Protein AF-A0A3B4ZEC0-F1 (afdb_monomer_lite)

Organism: NCBI:txid144197

Sequence (172 aa):
MAPGLIIQAVRVTKPNIPESIRRNYELMESEKTKLLISQQTQKVVEKEAETERIKAVIEAEKVAQVAEIKFGQKVMEKETEKKISEIEDSAFLARQRAKADAEFYTAQRTAEANKVKLTPEYLELMKYKAIAANSKIYFGNDIPHMFVDSAGSSIKASAAMDIVGEQILDLD

Radius of gyration: 61.44 Å; chains: 1; bounding box: 147×59×145 Å

Foldseek 3Di:
DDPDDDDPDDDDDDDDDDPVVVVVVVVVVVVVVVVVVVVVVVVVVVVVVVVVVVVVVVVVVVVVVVVVVVVVVVVVVVVVVVVVVVVVVVVVVVVVVVVVVVVVVVVVVVVVVVVVCPDPVNVVVVVVVVCVVPDPPDDDDDDPPPPPPPPPDPPPPVVPVVVVVVVVVPPD

InterPro domains:
  IPR033294 Erlin1/2 [PTHR15351] (1-156)

Secondary structure (DSSP, 8-state):
--TT-----PPPPPP---HHHHHHHHHHHHHHHHHHHHHHHHHHHHHHHHHHHHHHHHHHHHHHHHHHHHHHHHHHHHHHHHHHHHHHHHHHHHHHHHHHHHHHHHHHHHHHHHHHH--HHHHHHHHHHHHHHH-----SS-----S---SS--SSSSHHHHHHHHTTSS--

Structure (mmCIF, N/CA/C/O backbone):
data_AF-A0A3B4ZEC0-F1
#
_entry.id   AF-A0A3B4ZEC0-F1
#
loop_
_atom_site.group_PDB
_atom_site.id
_atom_site.type_symbol
_atom_site.label_atom_id
_atom_site.label_alt_id
_atom_site.label_comp_id
_atom_site.label_asym_id
_atom_site.label_entity_id
_atom_site.label_seq_id
_atom_site.pdbx_PDB_ins_code
_atom_site.Cartn_x
_atom_site.Cartn_y
_atom_site.Cartn_z
_atom_site.occupancy
_atom_site.B_iso_or_equiv
_atom_site.auth_seq_id
_atom_site.auth_comp_id
_atom_site.auth_asym_id
_atom_site.auth_atom_id
_atom_site.pdbx_PDB_model_num
ATOM 1 N N . MET A 1 1 ? 70.516 -23.544 -70.911 1.00 53.81 1 MET A N 1
ATOM 2 C CA . MET A 1 1 ? 70.858 -23.460 -69.474 1.00 53.81 1 MET A CA 1
ATOM 3 C C . MET A 1 1 ? 72.189 -24.157 -69.285 1.00 53.81 1 MET A C 1
ATOM 5 O O . MET A 1 1 ? 72.274 -25.337 -69.595 1.00 53.81 1 MET A O 1
ATOM 9 N N . ALA A 1 2 ? 73.234 -23.420 -68.909 1.00 50.41 2 ALA A N 1
ATOM 10 C CA . ALA A 1 2 ? 74.562 -23.996 -68.715 1.00 50.41 2 ALA A CA 1
ATOM 11 C C . ALA A 1 2 ? 74.597 -24.777 -67.381 1.00 50.41 2 ALA A C 1
ATOM 13 O O . ALA A 1 2 ? 74.230 -24.204 -66.352 1.00 50.41 2 ALA A O 1
ATOM 14 N N . PRO A 1 3 ? 74.980 -26.066 -67.375 1.00 63.91 3 PRO A N 1
ATOM 15 C CA . PRO A 1 3 ? 75.080 -26.863 -66.155 1.00 63.91 3 PRO A CA 1
ATOM 16 C C . PRO A 1 3 ? 76.284 -26.397 -65.318 1.00 63.91 3 PRO A C 1
ATOM 18 O O . PRO A 1 3 ? 77.415 -26.433 -65.792 1.00 63.91 3 PRO A O 1
ATOM 21 N N . GLY A 1 4 ? 76.030 -25.927 -64.088 1.00 74.88 4 GLY A N 1
ATOM 22 C CA . GLY A 1 4 ? 77.071 -25.485 -63.143 1.00 74.88 4 GLY A CA 1
ATOM 23 C C . GLY A 1 4 ? 76.684 -24.352 -62.177 1.00 74.88 4 GLY A C 1
ATOM 24 O O . GLY A 1 4 ? 77.433 -24.075 -61.247 1.00 74.88 4 GLY A O 1
ATOM 25 N N . LEU A 1 5 ? 75.528 -23.701 -62.354 1.00 75.31 5 LEU A N 1
ATOM 26 C CA . LEU A 1 5 ? 75.054 -22.610 -61.486 1.00 75.31 5 LEU A CA 1
ATOM 27 C C . LEU A 1 5 ? 73.930 -23.077 -60.550 1.00 75.31 5 LEU A C 1
ATOM 29 O O . LEU A 1 5 ? 72.868 -23.491 -61.012 1.00 75.31 5 LEU A O 1
ATOM 33 N N . ILE A 1 6 ? 74.154 -22.967 -59.236 1.00 77.88 6 ILE A N 1
ATOM 34 C CA . ILE A 1 6 ? 73.152 -23.234 -58.194 1.00 77.88 6 ILE A CA 1
ATOM 35 C C . ILE A 1 6 ? 72.571 -21.893 -57.738 1.00 77.88 6 ILE A C 1
ATOM 37 O O . ILE A 1 6 ? 73.285 -21.036 -57.219 1.00 77.88 6 ILE A O 1
ATOM 41 N N . ILE A 1 7 ? 71.269 -21.698 -57.942 1.00 78.81 7 ILE A N 1
ATOM 42 C CA . ILE A 1 7 ? 70.556 -20.508 -57.468 1.00 78.81 7 ILE A CA 1
ATOM 43 C C . ILE A 1 7 ? 70.280 -20.688 -55.973 1.00 78.81 7 ILE A C 1
ATOM 45 O O . ILE A 1 7 ? 69.508 -21.560 -55.591 1.00 78.81 7 ILE A O 1
ATOM 49 N N . GLN A 1 8 ? 70.898 -19.861 -55.129 1.00 83.69 8 GLN A N 1
ATOM 50 C CA . GLN A 1 8 ? 70.739 -19.961 -53.674 1.00 83.69 8 GLN A CA 1
ATOM 51 C C . GLN A 1 8 ? 69.465 -19.268 -53.162 1.00 83.69 8 GLN A C 1
ATOM 53 O O . GLN A 1 8 ? 68.815 -19.770 -52.251 1.00 83.69 8 GLN A O 1
ATOM 58 N N . ALA A 1 9 ? 69.081 -18.133 -53.757 1.00 79.12 9 ALA A N 1
ATOM 59 C CA . ALA A 1 9 ? 67.810 -17.465 -53.488 1.00 79.12 9 ALA A CA 1
ATOM 60 C C . ALA A 1 9 ? 67.421 -16.542 -54.648 1.00 79.12 9 ALA A C 1
ATOM 62 O O . ALA A 1 9 ? 68.258 -15.809 -55.176 1.00 79.12 9 ALA A O 1
ATOM 63 N N . VAL A 1 10 ? 66.133 -16.531 -54.993 1.00 83.06 10 VAL A N 1
ATOM 64 C CA . VAL A 1 10 ? 65.546 -15.550 -55.912 1.00 83.06 10 VAL A CA 1
ATOM 65 C C . VAL A 1 10 ? 64.766 -14.547 -55.078 1.00 83.06 10 VAL A C 1
ATOM 67 O O . VAL A 1 10 ? 63.820 -14.909 -54.381 1.00 83.06 10 VAL A O 1
ATOM 70 N N . ARG A 1 11 ? 65.165 -13.277 -55.134 1.00 83.62 11 ARG A N 1
ATOM 71 C CA . ARG A 1 11 ? 64.388 -12.176 -54.565 1.00 83.62 11 ARG A CA 1
ATOM 72 C C . ARG A 1 11 ? 63.710 -11.446 -55.707 1.00 83.62 11 ARG A C 1
ATOM 74 O O . ARG A 1 11 ? 64.374 -10.992 -56.633 1.00 83.62 11 ARG A O 1
ATOM 81 N N . VAL A 1 12 ? 62.395 -11.331 -55.626 1.00 85.81 12 VAL A N 1
ATOM 82 C CA . VAL A 1 12 ? 61.625 -10.441 -56.492 1.00 85.81 12 VAL A CA 1
ATOM 83 C C . VAL A 1 12 ? 61.581 -9.059 -55.862 1.00 85.81 12 VAL A C 1
ATOM 85 O O . VAL A 1 12 ? 61.417 -8.911 -54.649 1.00 85.81 12 VAL A O 1
ATOM 88 N N . THR A 1 13 ? 61.745 -8.037 -56.692 1.00 84.00 13 THR A N 1
ATOM 89 C CA . THR A 1 13 ? 61.512 -6.656 -56.288 1.00 84.00 13 THR A CA 1
ATOM 90 C C . THR A 1 13 ? 60.013 -6.429 -56.131 1.00 84.00 13 THR A C 1
ATOM 92 O O . THR A 1 13 ? 59.200 -6.994 -56.865 1.00 84.00 13 THR A O 1
ATOM 95 N N . LYS A 1 14 ? 59.624 -5.609 -55.150 1.00 86.94 14 LYS A N 1
ATOM 96 C CA . LYS A 1 14 ? 58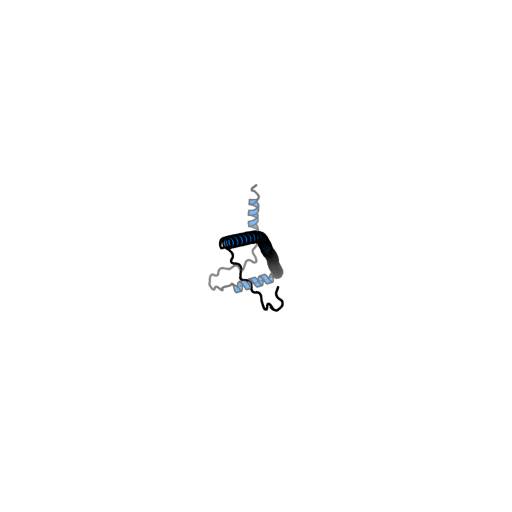.217 -5.253 -54.975 1.00 86.94 14 LYS A CA 1
ATOM 97 C C . LYS A 1 14 ? 57.776 -4.446 -56.204 1.00 86.94 14 LYS A C 1
ATOM 99 O O . LYS A 1 14 ? 58.393 -3.413 -56.472 1.00 86.94 14 LYS A O 1
ATOM 104 N N . PRO A 1 15 ? 56.754 -4.892 -56.952 1.00 86.25 15 PRO A N 1
ATOM 105 C CA . PRO A 1 15 ? 56.294 -4.166 -58.126 1.00 86.25 15 PRO A CA 1
ATOM 106 C C . PRO A 1 15 ? 55.826 -2.767 -57.713 1.00 86.25 15 PRO A C 1
ATOM 108 O O . PRO A 1 15 ? 55.105 -2.609 -56.723 1.00 86.25 15 PRO A O 1
ATOM 111 N N . ASN A 1 16 ? 56.266 -1.746 -58.450 1.00 85.12 16 ASN A N 1
ATOM 112 C CA . ASN A 1 16 ? 55.864 -0.369 -58.193 1.00 85.12 16 ASN A CA 1
ATOM 113 C C . ASN A 1 16 ? 54.457 -0.148 -58.756 1.00 85.12 16 ASN A C 1
ATOM 115 O O . ASN A 1 16 ? 54.267 -0.152 -59.971 1.00 85.12 16 ASN A O 1
ATOM 119 N N . ILE A 1 17 ? 53.472 -0.003 -57.869 1.00 85.44 17 ILE A N 1
ATOM 120 C CA . ILE A 1 17 ? 52.079 0.226 -58.253 1.00 85.44 17 ILE A CA 1
ATOM 121 C C . ILE A 1 17 ? 51.913 1.717 -58.582 1.00 85.44 17 ILE A C 1
ATOM 123 O O . ILE A 1 17 ? 52.145 2.546 -57.694 1.00 85.44 17 ILE A O 1
ATOM 127 N N . PRO A 1 18 ? 51.478 2.070 -59.807 1.00 91.19 18 PRO A N 1
ATOM 128 C CA . PRO A 1 18 ? 51.195 3.452 -60.183 1.00 91.19 18 PRO A CA 1
ATOM 129 C C . PRO A 1 18 ? 50.206 4.130 -59.223 1.00 91.19 18 PRO A C 1
ATOM 131 O O . PRO A 1 18 ? 49.236 3.515 -58.773 1.00 91.19 18 PRO A O 1
ATOM 134 N N . GLU A 1 19 ? 50.410 5.420 -58.940 1.00 86.31 19 GLU A N 1
ATOM 135 C CA . GLU A 1 19 ? 49.599 6.171 -57.964 1.00 86.31 19 GLU A CA 1
ATOM 136 C C . GLU A 1 19 ? 48.105 6.248 -58.307 1.00 86.31 19 GLU A C 1
ATOM 138 O O . GLU A 1 19 ? 47.273 6.402 -57.415 1.00 86.31 19 GLU A O 1
ATOM 143 N N . SER A 1 20 ? 47.745 6.133 -59.587 1.00 88.31 20 SER A N 1
ATOM 144 C CA . SER A 1 20 ? 46.350 6.092 -60.036 1.00 88.31 20 SER A CA 1
ATOM 145 C C . SER A 1 20 ? 45.605 4.865 -59.500 1.00 88.31 20 SER A C 1
ATOM 147 O O . SER A 1 20 ? 44.492 4.992 -58.998 1.00 88.31 20 SER A O 1
ATOM 149 N N . ILE A 1 21 ? 46.230 3.684 -59.540 1.00 86.88 21 ILE A N 1
ATOM 150 C CA . ILE A 1 21 ? 45.630 2.432 -59.050 1.00 86.88 21 ILE A CA 1
ATOM 151 C C . ILE A 1 21 ? 45.539 2.447 -57.521 1.00 86.88 21 ILE A C 1
ATOM 153 O O . ILE A 1 21 ? 44.538 2.007 -56.958 1.00 86.88 21 ILE A O 1
ATOM 157 N N . ARG A 1 22 ? 46.554 3.005 -56.849 1.00 88.19 22 ARG A N 1
ATOM 158 C CA . ARG A 1 22 ? 46.567 3.146 -55.388 1.00 88.19 22 ARG A CA 1
ATOM 159 C C . ARG A 1 22 ? 45.395 3.993 -54.889 1.00 88.19 22 ARG A C 1
ATOM 161 O O . ARG A 1 22 ? 44.644 3.527 -54.040 1.00 88.19 22 ARG A O 1
ATOM 168 N N . ARG A 1 23 ? 45.204 5.187 -55.462 1.00 90.88 23 ARG A N 1
ATOM 169 C CA . ARG A 1 23 ? 44.111 6.095 -55.077 1.00 90.88 23 ARG A CA 1
ATOM 170 C C . ARG A 1 23 ? 42.732 5.477 -55.304 1.00 90.88 23 ARG A C 1
ATOM 172 O O . ARG A 1 23 ? 41.863 5.607 -54.452 1.00 90.88 23 ARG A O 1
ATOM 179 N N . ASN A 1 24 ? 42.536 4.755 -56.408 1.00 90.44 24 ASN A N 1
ATOM 180 C CA . ASN A 1 24 ? 41.262 4.079 -56.677 1.00 90.44 24 ASN A CA 1
ATOM 181 C C . ASN A 1 24 ? 40.969 2.960 -55.667 1.00 90.44 24 ASN A C 1
ATOM 183 O O . ASN A 1 24 ? 39.835 2.826 -55.213 1.00 90.44 24 ASN A O 1
ATOM 187 N N . TYR A 1 25 ? 41.986 2.177 -55.294 1.00 91.25 25 TYR A N 1
ATOM 188 C CA . TYR A 1 25 ? 41.840 1.131 -54.281 1.00 91.25 25 TYR A CA 1
ATOM 189 C C . TYR A 1 25 ? 41.529 1.720 -52.898 1.00 91.25 25 TYR A C 1
ATOM 191 O O . TYR A 1 25 ? 40.649 1.227 -52.200 1.00 91.25 25 TYR A O 1
ATOM 199 N N . GLU A 1 26 ? 42.204 2.808 -52.524 1.00 90.81 26 GLU A N 1
ATOM 200 C CA . GLU A 1 26 ? 41.949 3.523 -51.268 1.00 90.81 26 GLU A CA 1
ATOM 201 C C . GLU A 1 26 ? 40.518 4.078 -51.198 1.00 90.81 26 GLU A C 1
ATOM 203 O O . GLU A 1 26 ? 39.840 3.902 -50.184 1.00 90.81 26 GLU A O 1
ATOM 208 N N . LEU A 1 27 ? 40.025 4.690 -52.283 1.00 93.06 27 LEU A N 1
ATOM 209 C CA . LEU A 1 27 ? 38.649 5.192 -52.361 1.00 93.06 27 LEU A CA 1
ATOM 210 C C . LEU A 1 27 ? 37.632 4.055 -52.226 1.00 93.06 27 LEU A C 1
ATOM 212 O O . LEU A 1 27 ? 36.738 4.133 -51.385 1.00 93.06 27 LEU A O 1
ATOM 216 N N . MET A 1 28 ? 37.817 2.969 -52.975 1.00 91.62 28 MET A N 1
ATOM 217 C CA . MET A 1 28 ? 36.933 1.804 -52.927 1.00 91.62 28 MET A CA 1
ATOM 218 C C . MET A 1 28 ? 36.864 1.183 -51.523 1.00 91.62 28 MET A C 1
ATOM 220 O O . MET A 1 28 ? 35.776 0.892 -51.024 1.00 91.62 28 MET A O 1
ATOM 224 N N . GLU A 1 29 ? 38.002 1.005 -50.850 1.00 92.62 29 GLU A N 1
ATOM 225 C CA . GLU A 1 29 ? 38.028 0.456 -49.489 1.00 92.62 29 GLU A CA 1
ATOM 226 C C . GLU A 1 29 ? 37.384 1.409 -48.469 1.00 92.62 29 GLU A C 1
ATOM 228 O O . GLU A 1 29 ? 36.687 0.964 -47.549 1.00 92.62 29 GLU A O 1
ATOM 233 N N . SER A 1 30 ? 37.537 2.725 -48.655 1.00 93.69 30 SER A N 1
ATOM 234 C CA . SER A 1 30 ? 36.886 3.727 -47.806 1.00 93.69 30 SER A CA 1
ATOM 235 C C . SER A 1 30 ? 35.358 3.705 -47.945 1.00 93.69 30 SER A C 1
ATOM 237 O O . SER A 1 30 ? 34.639 3.755 -46.943 1.00 93.69 30 SER A O 1
ATOM 239 N N . GLU A 1 31 ? 34.846 3.553 -49.169 1.00 94.19 31 GLU A N 1
ATOM 240 C CA . GLU A 1 31 ? 33.414 3.458 -49.456 1.00 94.19 31 GLU A CA 1
ATOM 241 C C . GLU A 1 31 ? 32.827 2.149 -48.937 1.00 94.19 31 GLU A C 1
ATOM 243 O O . GLU A 1 31 ? 31.784 2.155 -48.282 1.00 94.19 31 GLU A O 1
ATOM 248 N N . LYS A 1 32 ? 33.531 1.033 -49.147 1.00 95.12 32 LYS A N 1
ATOM 249 C CA . LYS A 1 32 ? 33.146 -0.280 -48.619 1.00 95.12 32 LYS A CA 1
ATOM 250 C C . LYS A 1 32 ? 33.044 -0.258 -47.096 1.00 95.12 32 LYS A C 1
ATOM 252 O O . LYS A 1 32 ? 32.060 -0.737 -46.535 1.00 95.12 32 LYS A O 1
ATOM 257 N N . THR A 1 33 ? 34.024 0.347 -46.428 1.00 94.94 33 THR A N 1
ATOM 258 C CA . THR A 1 33 ? 34.017 0.498 -44.968 1.00 94.94 33 THR A CA 1
ATOM 259 C C . THR A 1 33 ? 32.860 1.386 -44.512 1.00 94.94 33 THR A C 1
ATOM 261 O O . THR A 1 33 ? 32.140 1.028 -43.582 1.00 94.94 33 THR A O 1
ATOM 264 N N . LYS A 1 34 ? 32.615 2.510 -45.197 1.00 96.06 34 LYS A N 1
ATOM 265 C CA . LYS A 1 34 ? 31.491 3.405 -44.890 1.00 96.06 34 LYS A CA 1
ATOM 266 C C . LYS A 1 34 ? 30.139 2.705 -45.055 1.00 96.06 34 LYS A C 1
ATOM 268 O O . LYS A 1 34 ? 29.273 2.857 -44.195 1.00 96.06 34 LYS A O 1
ATOM 273 N N . LEU A 1 35 ? 29.967 1.913 -46.114 1.00 96.06 35 LEU A N 1
ATOM 274 C CA . LEU A 1 35 ? 28.752 1.135 -46.341 1.00 96.06 35 LEU A CA 1
ATOM 275 C C . LEU A 1 35 ? 28.522 0.140 -45.199 1.00 96.06 35 LEU A C 1
ATOM 277 O O . LEU A 1 35 ? 27.431 0.119 -44.631 1.00 96.06 35 LEU A O 1
ATOM 281 N N . LEU A 1 36 ? 29.552 -0.620 -44.816 1.00 96.12 36 LEU A N 1
ATOM 282 C CA . LEU A 1 36 ? 29.475 -1.574 -43.705 1.00 96.12 36 LEU A CA 1
ATOM 283 C C . LEU A 1 36 ? 29.113 -0.891 -42.382 1.00 96.12 36 LEU A C 1
ATOM 285 O O . LEU A 1 36 ? 28.247 -1.382 -41.659 1.00 96.12 36 LEU A O 1
ATOM 289 N N . ILE A 1 37 ? 29.723 0.262 -42.089 1.00 96.94 37 ILE A N 1
ATOM 290 C CA . ILE A 1 37 ? 29.389 1.054 -40.901 1.00 96.94 37 ILE A CA 1
ATOM 291 C C . ILE A 1 37 ? 27.919 1.474 -40.953 1.00 96.94 37 ILE A C 1
ATOM 293 O O . ILE A 1 37 ? 27.201 1.238 -39.988 1.00 96.94 37 ILE A O 1
ATOM 297 N N . SER A 1 38 ? 27.445 2.017 -42.080 1.00 96.81 38 SER A N 1
ATOM 298 C CA . SER A 1 38 ? 26.053 2.468 -42.211 1.00 96.81 38 SER A CA 1
ATOM 299 C C . SER A 1 38 ? 25.045 1.333 -41.991 1.00 96.81 38 SER A C 1
ATOM 301 O O . SER A 1 38 ? 24.080 1.493 -41.243 1.00 96.81 38 SER A O 1
ATOM 303 N N . GLN A 1 39 ? 25.314 0.153 -42.557 1.00 96.88 39 GLN A N 1
ATOM 304 C CA . GLN A 1 39 ? 24.477 -1.034 -42.390 1.00 96.88 39 GLN A CA 1
ATOM 305 C C . GLN A 1 39 ? 24.464 -1.507 -40.935 1.00 96.88 39 GLN A C 1
ATOM 307 O O . GLN A 1 39 ? 23.420 -1.894 -40.414 1.00 96.88 39 GLN A O 1
ATOM 312 N N . GLN A 1 40 ? 25.613 -1.467 -40.259 1.00 96.25 40 GLN A N 1
ATOM 313 C CA . GLN A 1 40 ? 25.695 -1.857 -38.857 1.00 96.25 40 GLN A CA 1
ATOM 314 C C . GLN A 1 40 ? 24.985 -0.847 -37.952 1.00 96.25 40 GLN A C 1
ATOM 316 O O . GLN A 1 40 ? 24.268 -1.257 -37.044 1.00 96.25 40 GLN A O 1
ATOM 321 N N . THR A 1 41 ? 25.120 0.455 -38.219 1.00 96.62 41 THR A N 1
ATOM 322 C CA . THR A 1 41 ? 24.401 1.493 -37.470 1.00 96.62 41 THR A CA 1
ATOM 323 C C . THR A 1 41 ? 22.891 1.377 -37.647 1.00 96.62 41 THR A C 1
ATOM 325 O O . THR A 1 41 ? 22.169 1.487 -36.665 1.00 96.62 41 THR A O 1
ATOM 328 N N . GLN A 1 42 ? 22.407 1.064 -38.855 1.00 95.62 42 GLN A N 1
ATOM 329 C CA . GLN A 1 42 ? 20.981 0.818 -39.098 1.00 95.62 42 GLN A CA 1
ATOM 330 C C . GLN A 1 42 ? 20.470 -0.356 -38.257 1.00 95.62 42 GLN A C 1
ATOM 332 O O . GLN A 1 42 ? 19.480 -0.213 -37.547 1.00 95.62 42 GLN A O 1
ATOM 337 N N . LYS A 1 43 ? 21.204 -1.477 -38.236 1.00 97.38 43 LYS A N 1
ATOM 338 C CA . LYS A 1 43 ? 20.854 -2.645 -37.409 1.00 97.38 43 LYS A CA 1
ATOM 339 C C . LYS A 1 43 ? 20.850 -2.348 -35.910 1.00 97.38 43 LYS A C 1
ATOM 341 O O . LYS A 1 43 ? 20.073 -2.954 -35.178 1.00 97.38 43 LYS A O 1
ATOM 346 N N . VAL A 1 44 ? 21.745 -1.481 -35.435 1.00 97.56 44 VAL A N 1
ATOM 347 C CA . VAL A 1 44 ? 21.767 -1.064 -34.024 1.00 97.56 44 VAL A CA 1
ATOM 348 C C . VAL A 1 44 ? 20.524 -0.239 -33.708 1.00 97.56 44 VAL A C 1
ATOM 350 O O . VAL A 1 44 ? 19.824 -0.580 -32.765 1.00 97.56 44 VAL A O 1
ATOM 353 N N . VAL A 1 45 ? 20.191 0.749 -34.544 1.00 97.50 45 VAL A N 1
ATOM 354 C CA . VAL A 1 45 ? 19.001 1.594 -34.359 1.00 97.50 45 VAL A CA 1
ATOM 355 C C . VAL A 1 45 ? 17.710 0.771 -34.381 1.00 97.50 45 VAL A C 1
ATOM 357 O O . VAL A 1 45 ? 16.839 0.978 -33.542 1.00 97.50 45 VAL A O 1
ATOM 360 N N . GLU A 1 46 ? 17.584 -0.194 -35.296 1.00 95.88 46 GLU A N 1
ATOM 361 C CA . GLU A 1 46 ? 16.424 -1.097 -35.345 1.00 95.88 46 GLU A CA 1
ATOM 362 C C . GLU A 1 46 ? 16.269 -1.892 -34.041 1.00 95.88 46 GLU A C 1
ATOM 364 O O . GLU A 1 46 ? 15.190 -1.916 -33.447 1.00 95.88 46 GLU A O 1
ATOM 369 N N . LYS A 1 47 ? 17.362 -2.483 -33.544 1.00 97.62 47 LYS A N 1
ATOM 370 C CA . LYS A 1 47 ? 17.356 -3.255 -32.293 1.00 97.62 47 LYS A CA 1
ATOM 371 C C . LYS A 1 47 ? 17.138 -2.390 -31.058 1.00 97.62 47 LYS A C 1
ATOM 373 O O . LYS A 1 47 ? 16.490 -2.836 -30.113 1.00 97.62 47 LYS A O 1
ATOM 378 N N . GLU A 1 48 ? 17.681 -1.179 -31.036 1.00 95.44 48 GLU A N 1
ATOM 379 C CA . GLU A 1 48 ? 17.451 -0.219 -29.957 1.00 95.44 48 GLU A CA 1
ATOM 380 C C . GLU A 1 48 ? 15.978 0.188 -29.916 1.00 95.44 48 GLU A C 1
ATOM 382 O O . GLU A 1 48 ? 15.368 0.103 -28.855 1.00 95.44 48 GLU A O 1
ATOM 387 N N . ALA A 1 49 ? 15.363 0.487 -31.063 1.00 96.31 49 ALA A N 1
ATOM 388 C CA . ALA A 1 49 ? 13.939 0.806 -31.139 1.00 96.31 49 ALA A CA 1
ATOM 389 C C . ALA A 1 49 ? 13.047 -0.366 -30.683 1.00 96.31 49 ALA A C 1
ATOM 391 O O . ALA A 1 49 ? 12.049 -0.163 -29.988 1.00 96.31 49 ALA A O 1
ATOM 392 N N . GLU A 1 50 ? 13.396 -1.605 -31.036 1.00 95.94 50 GLU A N 1
ATOM 393 C CA . GLU A 1 50 ? 12.712 -2.799 -30.520 1.00 95.94 50 GLU A CA 1
ATOM 394 C C . GLU A 1 50 ? 12.884 -2.942 -29.004 1.00 95.94 50 GLU A C 1
ATOM 396 O O . GLU A 1 50 ? 11.914 -3.189 -28.283 1.00 95.94 50 GLU A O 1
ATOM 401 N N . THR A 1 51 ? 14.102 -2.727 -28.507 1.00 96.31 51 THR A N 1
ATOM 402 C CA . THR A 1 51 ? 14.413 -2.795 -27.076 1.00 96.31 51 THR A CA 1
ATOM 403 C C . THR A 1 51 ? 13.653 -1.726 -26.296 1.00 96.31 51 THR A C 1
ATOM 405 O O . THR A 1 51 ? 13.106 -2.019 -25.235 1.00 96.31 51 THR A O 1
ATOM 408 N N . GLU A 1 52 ? 13.558 -0.504 -26.816 1.00 96.75 52 GLU A N 1
ATOM 409 C CA . GLU A 1 52 ? 12.798 0.592 -26.213 1.00 96.75 52 GLU A CA 1
ATOM 410 C C . GLU A 1 52 ? 11.302 0.287 -26.154 1.00 96.75 52 GLU A C 1
ATOM 412 O O . GLU A 1 52 ? 10.676 0.500 -25.115 1.00 96.75 52 GLU A O 1
ATOM 417 N N . ARG A 1 53 ? 10.729 -0.283 -27.222 1.00 96.50 53 ARG A N 1
ATOM 418 C CA . ARG A 1 53 ? 9.322 -0.715 -27.231 1.00 96.50 53 ARG A CA 1
ATOM 419 C C . ARG A 1 53 ? 9.055 -1.779 -26.175 1.00 96.50 53 ARG A C 1
ATOM 421 O O . ARG A 1 53 ? 8.112 -1.644 -25.401 1.00 96.50 53 ARG A O 1
ATOM 428 N N . ILE A 1 54 ? 9.892 -2.814 -26.116 1.00 97.06 54 ILE A N 1
ATOM 429 C CA . ILE A 1 54 ? 9.756 -3.890 -25.127 1.00 97.06 54 ILE A CA 1
ATOM 430 C C . ILE A 1 54 ? 9.919 -3.328 -23.712 1.00 97.06 54 ILE A C 1
ATOM 432 O O . ILE A 1 54 ? 9.127 -3.639 -22.825 1.00 97.06 54 ILE A O 1
ATOM 436 N N . LYS A 1 55 ? 10.902 -2.449 -23.502 1.00 97.31 55 LYS A N 1
ATOM 437 C CA . LYS A 1 55 ? 11.131 -1.794 -22.213 1.00 97.31 55 LYS A CA 1
ATOM 438 C C . LYS A 1 55 ? 9.919 -0.973 -21.771 1.00 97.31 55 LYS A C 1
ATOM 440 O O . LYS A 1 55 ? 9.541 -1.070 -20.608 1.00 97.31 55 LYS A O 1
ATOM 445 N N . ALA A 1 56 ? 9.292 -0.225 -22.678 1.00 96.62 56 ALA A N 1
ATOM 446 C CA . ALA A 1 56 ? 8.096 0.558 -22.377 1.00 96.62 56 ALA A CA 1
ATOM 447 C C . ALA A 1 56 ? 6.901 -0.328 -21.984 1.00 96.62 56 ALA A C 1
ATOM 449 O O . ALA A 1 56 ? 6.182 -0.002 -21.041 1.00 96.62 56 ALA A O 1
ATOM 450 N N . VAL A 1 57 ? 6.713 -1.471 -22.656 1.00 97.56 57 VAL A N 1
ATOM 451 C CA . VAL A 1 57 ? 5.663 -2.443 -22.299 1.00 97.56 57 VAL A CA 1
ATOM 452 C C . VAL A 1 57 ? 5.919 -3.029 -20.911 1.00 97.56 57 VAL A C 1
ATOM 454 O O . VAL A 1 57 ? 5.034 -2.988 -20.061 1.00 97.56 57 VAL A O 1
ATOM 457 N N . ILE A 1 58 ? 7.143 -3.491 -20.646 1.00 97.00 58 ILE A N 1
ATOM 458 C CA . ILE A 1 58 ? 7.525 -4.049 -19.340 1.00 97.00 58 ILE A CA 1
ATOM 459 C C . ILE A 1 58 ? 7.358 -3.006 -18.229 1.00 97.00 58 ILE A C 1
ATOM 461 O O . ILE A 1 58 ? 6.924 -3.327 -17.123 1.00 97.00 58 ILE A O 1
ATOM 465 N N . GLU A 1 59 ? 7.699 -1.746 -18.495 1.00 97.19 59 GLU A N 1
ATOM 466 C CA . GLU A 1 59 ? 7.526 -0.663 -17.531 1.00 97.19 59 GLU A CA 1
ATOM 467 C C . GLU A 1 59 ? 6.046 -0.396 -17.234 1.00 97.19 59 GLU A C 1
ATOM 469 O O . GLU A 1 59 ? 5.672 -0.289 -16.064 1.00 97.19 59 GLU A O 1
ATOM 474 N N . ALA A 1 60 ? 5.193 -0.371 -18.259 1.00 96.75 60 ALA A N 1
ATOM 475 C CA . ALA A 1 60 ? 3.751 -0.230 -18.084 1.00 96.75 60 ALA A CA 1
ATOM 476 C C . ALA A 1 60 ? 3.153 -1.397 -17.275 1.00 96.75 60 ALA A C 1
ATOM 478 O O . ALA A 1 60 ? 2.397 -1.167 -16.329 1.00 96.75 60 ALA A O 1
ATOM 479 N N . GLU A 1 61 ? 3.538 -2.637 -17.584 1.00 97.06 61 GLU A N 1
ATOM 480 C CA . GLU A 1 61 ? 3.110 -3.831 -16.843 1.00 97.06 61 GLU A CA 1
ATOM 481 C C . GLU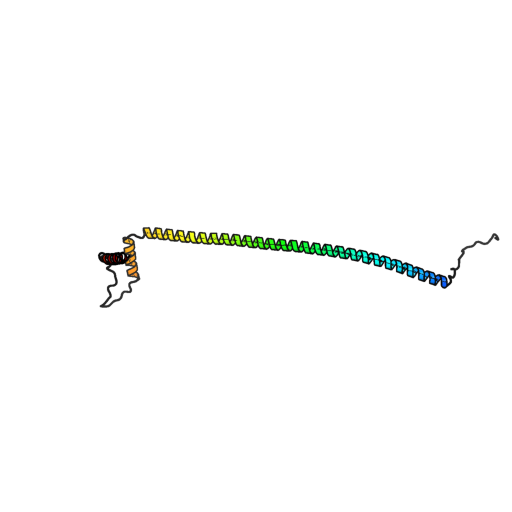 A 1 61 ? 3.572 -3.796 -15.384 1.00 97.06 61 GLU A C 1
ATOM 483 O O . GLU A 1 61 ? 2.788 -4.056 -14.470 1.00 97.06 61 GLU A O 1
ATOM 488 N N . LYS A 1 62 ? 4.827 -3.405 -15.140 1.00 98.06 62 LYS A N 1
ATOM 489 C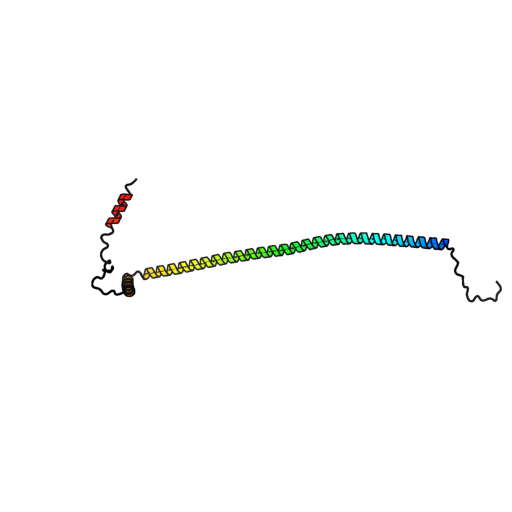 CA . LYS A 1 62 ? 5.363 -3.243 -13.786 1.00 98.06 62 LYS A CA 1
ATOM 490 C C . LYS A 1 62 ? 4.558 -2.218 -12.992 1.00 98.06 62 LYS A C 1
ATOM 492 O O . LYS A 1 62 ? 4.244 -2.457 -11.827 1.00 98.06 62 LYS A O 1
ATOM 497 N N . VAL A 1 63 ? 4.235 -1.071 -13.590 1.00 97.31 63 VAL A N 1
ATOM 498 C CA . VAL A 1 63 ? 3.437 -0.032 -12.924 1.00 97.31 63 VAL A CA 1
ATOM 499 C C . VAL A 1 63 ? 2.032 -0.547 -12.611 1.00 97.31 63 VAL A C 1
ATOM 501 O O . VAL A 1 63 ? 1.555 -0.320 -11.498 1.00 97.31 63 VAL A O 1
ATOM 504 N N . ALA A 1 64 ? 1.403 -1.280 -13.532 1.00 96.75 64 ALA A N 1
ATOM 505 C CA . ALA A 1 64 ? 0.095 -1.892 -13.311 1.00 96.75 64 ALA A CA 1
ATOM 506 C C . ALA A 1 64 ? 0.116 -2.888 -12.136 1.00 96.75 64 ALA A C 1
ATOM 508 O O . ALA A 1 64 ? -0.702 -2.768 -11.226 1.00 96.75 64 ALA A O 1
ATOM 509 N N . GLN A 1 65 ? 1.102 -3.790 -12.085 1.00 97.06 65 GLN A N 1
ATOM 510 C CA . GLN A 1 65 ? 1.253 -4.753 -10.984 1.00 97.06 65 GLN A CA 1
ATOM 511 C C . GLN A 1 65 ? 1.509 -4.061 -9.639 1.00 97.06 65 GLN A C 1
ATOM 513 O O . GLN A 1 65 ? 0.923 -4.412 -8.615 1.00 97.06 65 GLN A O 1
ATOM 518 N N . VAL A 1 66 ? 2.363 -3.032 -9.617 1.00 97.81 66 VAL A N 1
ATOM 519 C CA . VAL A 1 66 ? 2.608 -2.253 -8.394 1.00 97.81 66 VAL A CA 1
ATOM 520 C C . VAL A 1 66 ? 1.339 -1.521 -7.946 1.00 97.81 66 VAL A C 1
ATOM 522 O O . VAL A 1 66 ? 1.086 -1.421 -6.744 1.00 97.81 66 VAL A O 1
ATOM 525 N N . ALA A 1 67 ? 0.539 -1.003 -8.880 1.00 97.06 67 ALA A N 1
ATOM 526 C CA . ALA A 1 67 ? -0.735 -0.365 -8.567 1.00 97.06 67 ALA A CA 1
ATOM 527 C C . ALA A 1 67 ? -1.744 -1.367 -7.989 1.00 97.06 67 ALA A C 1
ATOM 529 O O . ALA A 1 67 ? -2.401 -1.042 -7.002 1.00 97.06 67 ALA A O 1
ATOM 530 N N . GLU A 1 68 ? -1.812 -2.582 -8.536 1.00 97.69 68 GLU A N 1
ATOM 531 C CA . GLU A 1 68 ? -2.656 -3.666 -8.027 1.00 97.69 68 GLU A CA 1
ATOM 532 C C . GLU A 1 68 ? -2.283 -4.044 -6.589 1.00 97.69 68 GLU A C 1
ATOM 534 O O . GLU A 1 68 ? -3.148 -4.050 -5.715 1.00 97.69 68 GLU A O 1
ATOM 539 N N . ILE A 1 69 ? -0.993 -4.249 -6.300 1.00 97.25 69 ILE A N 1
ATOM 540 C CA . ILE A 1 69 ? -0.519 -4.553 -4.939 1.00 97.25 69 ILE A CA 1
ATOM 541 C C . ILE A 1 69 ? -0.876 -3.419 -3.973 1.00 97.25 69 ILE A C 1
ATOM 543 O O . ILE A 1 69 ? -1.408 -3.665 -2.891 1.00 97.25 69 ILE A O 1
ATOM 547 N N . LYS A 1 70 ? -0.617 -2.163 -4.358 1.00 97.38 70 LYS A N 1
ATOM 548 C CA . LYS A 1 70 ? -0.959 -0.993 -3.532 1.00 97.38 70 LYS A CA 1
ATOM 549 C C . LYS A 1 70 ? -2.461 -0.882 -3.296 1.00 97.38 70 LYS A C 1
ATOM 551 O O . LYS A 1 70 ? -2.882 -0.475 -2.217 1.00 97.38 70 LYS A O 1
ATOM 556 N N . PHE A 1 71 ? -3.271 -1.201 -4.300 1.00 97.31 71 PHE A N 1
ATOM 557 C CA . PHE A 1 71 ? -4.719 -1.197 -4.163 1.00 97.31 71 PHE A CA 1
ATOM 558 C C . PHE A 1 71 ? -5.182 -2.314 -3.225 1.00 97.31 71 PHE A C 1
ATOM 560 O O . PHE A 1 71 ? -5.948 -2.040 -2.307 1.00 97.31 71 PHE A O 1
ATOM 567 N N . GLY A 1 72 ? -4.645 -3.528 -3.372 1.00 97.44 72 GLY A N 1
ATOM 568 C CA . GLY A 1 72 ? -4.905 -4.646 -2.465 1.00 97.44 72 GLY A CA 1
ATOM 569 C C . GLY A 1 72 ? -4.552 -4.324 -1.010 1.00 97.44 72 GLY A C 1
ATOM 570 O O . GLY A 1 72 ? -5.353 -4.589 -0.118 1.00 97.44 72 GLY A O 1
ATOM 571 N N . GLN A 1 73 ? -3.410 -3.668 -0.769 1.00 96.75 73 GLN A N 1
ATOM 572 C CA . GLN A 1 73 ? -3.029 -3.181 0.564 1.00 96.75 73 GLN A CA 1
ATOM 573 C C . GLN A 1 73 ? -4.062 -2.201 1.130 1.00 96.75 73 GLN A C 1
ATOM 575 O O . GLN A 1 73 ? -4.544 -2.400 2.240 1.00 96.75 73 GLN A O 1
ATOM 580 N N . LYS A 1 74 ? -4.474 -1.192 0.353 1.00 97.69 74 LYS A N 1
ATOM 581 C CA . LYS A 1 74 ? -5.486 -0.216 0.793 1.00 97.69 74 LYS A CA 1
ATOM 582 C C . LYS A 1 74 ? -6.845 -0.851 1.073 1.00 97.69 74 LYS A C 1
ATOM 584 O O . LYS A 1 74 ? -7.520 -0.454 2.018 1.00 97.69 74 LYS A O 1
ATOM 589 N N . VAL A 1 75 ? -7.272 -1.806 0.247 1.00 97.56 75 VAL A N 1
ATOM 590 C CA . VAL A 1 75 ? -8.530 -2.533 0.469 1.00 97.56 75 VAL A CA 1
ATOM 591 C C . VAL A 1 75 ? -8.443 -3.318 1.771 1.00 97.56 75 VAL A C 1
ATOM 593 O O . VAL A 1 75 ? -9.335 -3.190 2.604 1.00 97.56 75 VAL A O 1
ATOM 596 N N . MET A 1 76 ? -7.341 -4.039 1.992 1.00 96.88 76 MET A N 1
ATOM 597 C CA . MET A 1 76 ? -7.110 -4.776 3.232 1.00 96.88 76 MET A CA 1
ATOM 598 C C . MET A 1 76 ? -7.115 -3.850 4.454 1.00 96.88 76 MET A C 1
ATOM 600 O O . MET A 1 76 ? -7.805 -4.144 5.424 1.00 96.88 76 MET A O 1
ATOM 604 N N . GLU A 1 77 ? -6.426 -2.707 4.395 1.00 96.69 77 GLU A N 1
ATOM 605 C CA . GLU A 1 77 ? -6.441 -1.692 5.458 1.00 96.69 77 GLU A CA 1
ATOM 606 C C . GLU A 1 77 ? -7.874 -1.241 5.770 1.00 96.69 77 GLU A C 1
ATOM 608 O O . GLU A 1 77 ? -8.315 -1.311 6.917 1.00 96.69 77 GLU A O 1
ATOM 613 N N . LYS A 1 78 ? -8.656 -0.872 4.750 1.00 97.81 78 LYS A N 1
ATOM 614 C CA . LYS A 1 78 ? -10.051 -0.446 4.937 1.00 97.81 78 LYS A CA 1
ATOM 615 C C . LYS A 1 78 ? -10.968 -1.551 5.442 1.00 97.81 78 LYS A C 1
ATOM 617 O O . LYS A 1 78 ? -11.869 -1.276 6.230 1.00 97.81 78 LYS A O 1
ATOM 622 N N . GLU A 1 79 ? -10.762 -2.792 5.026 1.00 97.06 79 GLU A N 1
ATOM 623 C CA . GLU A 1 79 ? -11.505 -3.928 5.570 1.00 97.06 79 GLU A CA 1
ATOM 624 C C . GLU A 1 79 ? -11.155 -4.184 7.035 1.00 97.06 79 GLU A C 1
ATOM 626 O O . GLU A 1 79 ? -12.043 -4.479 7.833 1.00 97.06 79 GLU A O 1
ATOM 631 N N . THR A 1 80 ? -9.882 -4.046 7.411 1.00 97.06 80 THR A N 1
ATOM 632 C CA . THR A 1 80 ? -9.472 -4.165 8.813 1.00 97.06 80 THR A CA 1
ATOM 633 C C . THR A 1 80 ? -10.027 -3.033 9.666 1.00 97.06 80 THR A C 1
ATOM 635 O O . THR A 1 80 ? -10.547 -3.315 10.740 1.00 97.06 80 THR A O 1
ATOM 638 N N . GLU A 1 81 ? -10.018 -1.789 9.174 1.00 97.12 81 GLU A N 1
ATOM 639 C CA . GLU A 1 81 ? -10.647 -0.649 9.851 1.00 97.12 81 GLU A CA 1
ATOM 640 C C . GLU A 1 81 ? -12.134 -0.923 10.113 1.00 97.12 81 GLU A C 1
ATOM 642 O O . GLU A 1 81 ? -12.587 -0.786 11.244 1.00 97.12 81 GLU A O 1
ATOM 647 N N . LYS A 1 82 ? -12.879 -1.397 9.102 1.00 97.81 82 LYS A N 1
ATOM 648 C CA . LYS A 1 82 ? -14.298 -1.757 9.263 1.00 97.81 82 LYS A CA 1
ATOM 649 C C . LYS A 1 82 ? -14.507 -2.826 10.333 1.00 97.81 82 LYS A C 1
ATOM 651 O O . LYS A 1 82 ? -15.359 -2.655 11.195 1.00 97.81 82 LYS A O 1
ATOM 656 N N . LYS A 1 83 ? -13.710 -3.901 10.312 1.00 97.69 83 LYS A N 1
ATOM 657 C CA . LYS A 1 83 ? -13.795 -4.975 11.318 1.00 97.69 83 LYS A CA 1
ATOM 658 C C . LYS A 1 83 ? -13.496 -4.464 12.725 1.00 97.69 83 LYS A C 1
ATOM 660 O O . LYS A 1 83 ? -14.149 -4.887 13.671 1.00 97.69 83 LYS A O 1
ATOM 665 N N . ILE A 1 84 ? -12.519 -3.570 12.871 1.00 96.88 84 ILE A N 1
ATOM 666 C CA . ILE A 1 84 ? -12.202 -2.951 14.161 1.00 96.88 84 ILE A CA 1
ATOM 667 C C . ILE A 1 84 ? -13.396 -2.125 14.640 1.00 96.88 84 ILE A C 1
ATOM 669 O O . ILE A 1 84 ? -13.835 -2.331 15.766 1.00 96.88 84 ILE A O 1
ATOM 673 N N . SER A 1 85 ? -13.978 -1.281 13.783 1.00 97.31 85 SER A N 1
ATOM 674 C CA . SER A 1 85 ? -15.167 -0.496 14.135 1.00 97.31 85 SER A CA 1
ATOM 675 C C . SER A 1 85 ? -16.358 -1.376 14.527 1.00 97.31 85 SER A C 1
ATOM 677 O O . SER A 1 85 ? -17.000 -1.112 15.535 1.00 97.31 85 SER A O 1
ATOM 679 N N . GLU A 1 86 ? -16.615 -2.474 13.813 1.00 97.62 86 GLU A N 1
ATOM 680 C CA . GLU A 1 86 ? -17.677 -3.428 14.175 1.00 97.62 86 GLU A CA 1
ATOM 681 C C . GLU A 1 86 ? -17.436 -4.078 15.551 1.00 97.62 86 GLU A C 1
ATOM 683 O O . GLU A 1 86 ? -18.362 -4.245 16.355 1.00 97.62 86 GLU A O 1
ATOM 688 N N . ILE A 1 87 ? -16.185 -4.435 15.856 1.00 97.44 87 ILE A N 1
ATOM 689 C CA . ILE A 1 87 ? -15.810 -4.979 17.166 1.00 97.44 87 ILE A CA 1
ATOM 690 C C . ILE A 1 87 ? -15.983 -3.911 18.250 1.00 97.44 87 ILE A C 1
ATOM 692 O O . ILE A 1 87 ? -16.531 -4.210 19.310 1.00 97.44 87 ILE A O 1
ATOM 696 N N . GLU A 1 88 ? -15.565 -2.675 17.997 1.00 97.06 88 GLU A N 1
ATOM 697 C CA . GLU A 1 88 ? -15.712 -1.560 18.934 1.00 97.06 88 GLU A CA 1
ATOM 698 C C . GLU A 1 88 ? -17.183 -1.245 19.219 1.00 97.06 88 GLU A C 1
ATOM 700 O O . GLU A 1 88 ? -17.562 -1.134 20.386 1.00 97.06 88 GLU A O 1
ATOM 705 N N . ASP A 1 89 ? -18.026 -1.197 18.188 1.00 97.69 89 ASP A N 1
ATOM 706 C CA . ASP A 1 89 ? -19.465 -0.967 18.319 1.00 97.69 89 ASP A CA 1
ATOM 707 C C . ASP A 1 89 ? -20.132 -2.085 19.126 1.00 97.69 89 ASP A C 1
ATOM 709 O O . ASP A 1 89 ? -20.897 -1.825 20.062 1.00 97.69 89 ASP A O 1
ATOM 713 N N . SER A 1 90 ? -19.807 -3.346 18.825 1.00 97.44 90 SER A N 1
ATOM 714 C CA . SER A 1 90 ? -20.357 -4.489 19.563 1.00 97.44 90 SER A CA 1
ATOM 715 C C . SER A 1 90 ? -19.885 -4.518 21.022 1.00 97.44 90 SER A C 1
ATOM 717 O O . SER A 1 90 ? -20.689 -4.761 21.928 1.00 97.44 90 SER A O 1
ATOM 719 N N . ALA A 1 91 ? -18.615 -4.197 21.280 1.00 97.19 91 ALA A N 1
ATOM 720 C CA . ALA A 1 91 ? -18.065 -4.086 22.626 1.00 97.19 91 ALA A CA 1
ATOM 721 C C . ALA A 1 91 ? -18.701 -2.924 23.403 1.00 97.19 91 ALA A C 1
ATOM 723 O O . ALA A 1 91 ? -19.006 -3.060 24.592 1.00 97.19 91 ALA A O 1
ATOM 724 N N . PHE A 1 92 ? -18.945 -1.790 22.746 1.00 97.56 92 PHE A N 1
ATOM 725 C CA . PHE A 1 92 ? -19.593 -0.631 23.345 1.00 97.56 92 PHE A CA 1
ATOM 726 C C . PHE A 1 92 ? -21.049 -0.921 23.710 1.00 97.56 92 PHE A C 1
ATOM 728 O O . PHE A 1 92 ? -21.457 -0.643 24.842 1.00 97.56 92 PHE A O 1
ATOM 735 N N . LEU A 1 93 ? -21.808 -1.553 22.810 1.00 98.00 93 LEU A N 1
ATOM 736 C CA . LEU A 1 93 ? -23.171 -2.008 23.088 1.00 98.00 93 LEU A CA 1
ATOM 737 C C . LEU A 1 93 ? -23.207 -3.002 24.252 1.00 98.00 93 LEU A C 1
ATOM 739 O O . LEU A 1 93 ? -24.011 -2.843 25.172 1.00 98.00 93 LEU A O 1
ATOM 743 N N . ALA A 1 94 ? -22.311 -3.993 24.258 1.00 97.38 94 ALA A N 1
ATOM 744 C CA . ALA A 1 94 ? -22.216 -4.962 25.346 1.00 97.38 94 ALA A CA 1
ATOM 745 C C . ALA A 1 94 ? -21.901 -4.283 26.689 1.00 97.38 94 ALA A C 1
ATOM 747 O O . ALA A 1 94 ? -22.526 -4.592 27.705 1.00 97.38 94 ALA A O 1
ATOM 748 N N . ARG A 1 95 ? -20.984 -3.308 26.696 1.00 97.06 95 ARG A N 1
ATOM 749 C CA . ARG A 1 95 ? -20.626 -2.539 27.893 1.00 97.06 95 ARG A CA 1
ATOM 750 C C . ARG A 1 95 ? -21.785 -1.689 28.404 1.00 97.06 95 ARG A C 1
ATOM 752 O O . ARG A 1 95 ? -22.023 -1.663 29.611 1.00 97.06 95 ARG A O 1
ATOM 759 N N . GLN A 1 96 ? -22.495 -0.994 27.516 1.00 97.38 96 GLN A N 1
ATOM 760 C CA . GLN A 1 96 ? -23.661 -0.200 27.903 1.00 97.38 96 GLN A CA 1
ATOM 761 C C . GLN A 1 96 ? -24.767 -1.076 28.475 1.00 97.38 96 GLN A C 1
ATOM 763 O O . GLN A 1 96 ? -25.311 -0.754 29.529 1.00 97.38 96 GLN A O 1
ATOM 768 N N . ARG A 1 97 ? -25.052 -2.207 27.825 1.00 97.44 97 ARG A N 1
ATOM 769 C CA . ARG A 1 97 ? -26.042 -3.168 28.303 1.00 97.44 97 ARG A CA 1
ATOM 770 C C . ARG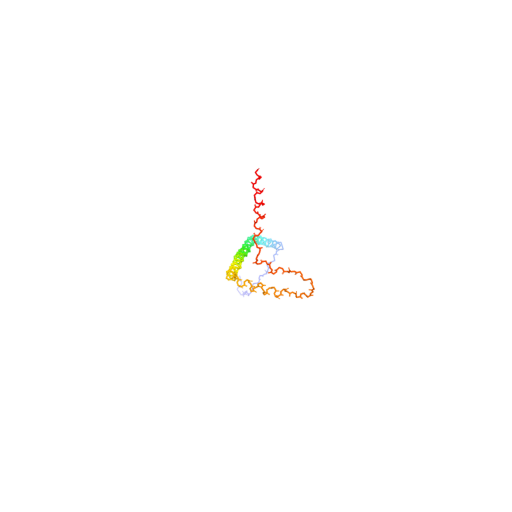 A 1 97 ? -25.675 -3.707 29.681 1.00 97.44 97 ARG A C 1
ATOM 772 O O . ARG A 1 97 ? -26.492 -3.633 30.586 1.00 97.44 97 ARG A O 1
ATOM 779 N N . ALA A 1 98 ? -24.430 -4.141 29.876 1.00 97.44 98 ALA A N 1
ATOM 780 C CA . ALA A 1 98 ? -23.964 -4.620 31.175 1.00 97.44 98 ALA A CA 1
ATOM 781 C C . ALA A 1 98 ? -24.079 -3.548 32.273 1.00 97.44 98 ALA A C 1
ATOM 783 O O . ALA A 1 98 ? -24.436 -3.859 33.408 1.00 97.44 98 ALA A O 1
ATOM 784 N N . LYS A 1 99 ? -23.804 -2.278 31.943 1.00 97.62 99 LYS A N 1
ATOM 785 C CA . LYS A 1 99 ? -23.973 -1.160 32.879 1.00 97.62 99 LYS A CA 1
ATOM 786 C C . LYS A 1 99 ? -25.447 -0.936 33.229 1.00 97.62 99 LYS A C 1
ATOM 788 O O . LYS A 1 99 ? -25.763 -0.832 34.409 1.00 97.62 99 LYS A O 1
ATOM 793 N N . ALA A 1 100 ? -26.330 -0.907 32.232 1.00 97.69 100 ALA A N 1
ATOM 794 C CA . ALA A 1 100 ? -27.768 -0.752 32.441 1.00 97.69 100 ALA A CA 1
ATOM 795 C C . ALA A 1 100 ? -28.354 -1.917 33.256 1.00 97.69 100 ALA A C 1
ATOM 797 O O . ALA A 1 100 ? -29.117 -1.687 34.190 1.00 97.69 100 ALA A O 1
ATOM 798 N N . ASP A 1 101 ? -27.941 -3.153 32.968 1.00 97.50 101 ASP A N 1
ATOM 799 C CA . ASP A 1 101 ? -28.364 -4.349 33.703 1.00 97.50 101 ASP A CA 1
ATOM 800 C C . ASP A 1 101 ? -27.881 -4.306 35.165 1.00 97.50 101 ASP A C 1
ATOM 802 O O . ASP A 1 101 ? -28.628 -4.648 36.085 1.00 97.50 101 ASP A O 1
ATOM 806 N N . ALA A 1 102 ? -26.654 -3.832 35.410 1.00 96.94 102 ALA A N 1
ATOM 807 C CA . ALA A 1 102 ? -26.132 -3.640 36.762 1.00 96.94 102 ALA A CA 1
ATOM 808 C C . ALA A 1 102 ? -26.897 -2.545 37.529 1.00 96.94 102 ALA A C 1
ATOM 810 O O . ALA A 1 102 ? -27.272 -2.740 38.689 1.00 96.94 102 ALA A O 1
ATOM 811 N N . GLU A 1 103 ? -27.168 -1.405 36.891 1.00 96.88 103 GLU A N 1
ATOM 812 C CA . GLU A 1 103 ? -27.981 -0.324 37.463 1.00 96.88 103 GLU A CA 1
ATOM 813 C C . GLU A 1 103 ? -29.406 -0.805 37.770 1.00 96.88 103 GLU A C 1
ATOM 815 O O . GLU A 1 103 ? -29.911 -0.581 38.869 1.00 96.88 103 GLU A O 1
ATOM 820 N N . PHE A 1 104 ? -30.023 -1.564 36.864 1.00 97.44 104 PHE A N 1
ATOM 821 C CA . PHE A 1 104 ? -31.334 -2.168 37.084 1.00 97.44 104 PHE A CA 1
ATOM 822 C C . PHE A 1 104 ? -31.326 -3.135 38.272 1.00 97.44 104 PHE A C 1
ATOM 824 O O . PHE A 1 104 ? -32.177 -3.035 39.155 1.00 97.44 104 PHE A O 1
ATOM 831 N N . TYR A 1 105 ? -30.339 -4.034 38.348 1.00 97.38 105 TYR A N 1
ATOM 832 C CA . TYR A 1 105 ? -30.230 -4.988 39.450 1.00 97.38 105 TYR A CA 1
ATOM 833 C C . TYR A 1 105 ? -30.041 -4.283 40.799 1.00 97.38 105 TYR A C 1
ATOM 835 O O . TYR A 1 105 ? -30.698 -4.624 41.783 1.00 97.38 105 TYR A O 1
ATOM 843 N N . THR A 1 106 ? -29.184 -3.260 40.860 1.00 97.12 106 THR A N 1
ATOM 844 C CA . THR A 1 106 ? -28.996 -2.471 42.089 1.00 97.12 106 THR A CA 1
ATOM 845 C C . THR A 1 106 ? -30.265 -1.713 42.486 1.00 97.12 106 THR A C 1
ATOM 847 O O . THR A 1 106 ? -30.665 -1.760 43.654 1.00 97.12 106 THR A O 1
ATOM 850 N N . ALA A 1 107 ? -30.961 -1.083 41.537 1.00 96.19 107 ALA A N 1
ATOM 851 C CA . ALA A 1 107 ? -32.233 -0.407 41.785 1.00 96.19 107 ALA A CA 1
ATOM 852 C C . ALA A 1 107 ? -33.317 -1.389 42.267 1.00 96.19 107 ALA A C 1
ATOM 854 O O . ALA A 1 107 ? -34.028 -1.117 43.233 1.00 96.19 107 ALA A O 1
ATOM 855 N N . GLN A 1 108 ? -33.397 -2.577 41.667 1.00 97.12 108 GLN A N 1
ATOM 856 C CA . GLN A 1 108 ? -34.330 -3.618 42.087 1.00 97.12 108 GLN A CA 1
ATOM 857 C C . GLN A 1 108 ? -34.043 -4.087 43.519 1.00 97.12 108 GLN A C 1
ATOM 859 O O . GLN A 1 108 ? -34.949 -4.118 44.351 1.00 97.12 108 GLN A O 1
ATOM 864 N N . ARG A 1 109 ? -32.781 -4.399 43.843 1.00 96.12 109 ARG A N 1
ATOM 865 C CA . ARG A 1 109 ? -32.390 -4.842 45.192 1.00 96.12 109 ARG A CA 1
ATOM 866 C C . ARG A 1 109 ? -32.621 -3.775 46.251 1.00 96.12 109 ARG A C 1
ATOM 868 O O . ARG A 1 109 ? -33.056 -4.093 47.355 1.00 96.12 109 ARG A O 1
ATOM 875 N N . THR A 1 110 ? -32.361 -2.512 45.928 1.00 94.62 110 THR A N 1
ATOM 876 C CA . THR A 1 110 ? -32.650 -1.401 46.843 1.00 94.62 110 THR A CA 1
ATOM 877 C C . THR A 1 110 ? -34.152 -1.209 47.041 1.00 94.62 110 THR A C 1
ATOM 879 O O . THR A 1 110 ? -34.581 -1.033 48.179 1.00 94.62 110 THR A O 1
ATOM 882 N N . ALA A 1 111 ? -34.971 -1.331 45.993 1.00 93.44 111 ALA A N 1
ATOM 883 C CA . ALA 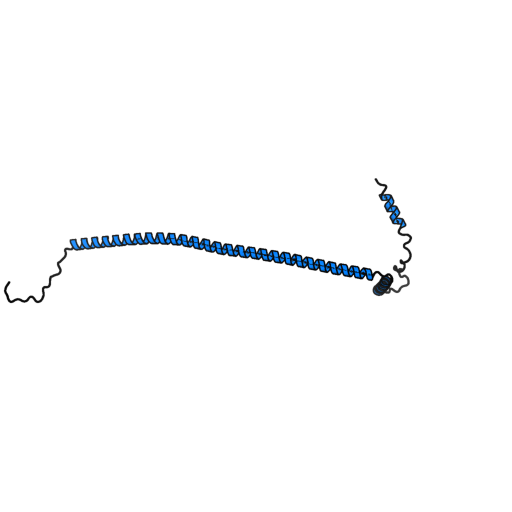A 1 111 ? -36.428 -1.301 46.108 1.00 93.44 111 ALA A CA 1
ATOM 884 C C . ALA A 1 111 ? -36.968 -2.467 46.958 1.00 93.44 111 ALA A C 1
ATOM 886 O O . ALA A 1 111 ? -37.803 -2.250 47.834 1.00 93.44 111 ALA A O 1
ATOM 887 N N . GLU A 1 112 ? -36.465 -3.689 46.754 1.00 93.50 112 GLU A N 1
ATOM 888 C CA . GLU A 1 112 ? -36.785 -4.864 47.579 1.00 93.50 112 GLU A CA 1
ATOM 889 C C . GLU A 1 112 ? -36.405 -4.641 49.050 1.00 93.50 112 GLU A C 1
ATOM 891 O O . GLU A 1 112 ? -37.224 -4.854 49.943 1.00 93.50 112 GLU A O 1
ATOM 896 N N . ALA A 1 113 ? -35.197 -4.137 49.314 1.00 90.88 113 ALA A N 1
ATOM 897 C CA . ALA A 1 113 ? -34.752 -3.820 50.668 1.00 90.88 113 ALA A CA 1
ATOM 898 C C . ALA A 1 113 ? -35.613 -2.727 51.318 1.00 90.88 113 ALA A C 1
ATOM 900 O O . ALA A 1 113 ? -35.936 -2.815 52.502 1.00 90.88 113 ALA A O 1
ATOM 901 N N . ASN A 1 114 ? -36.016 -1.710 50.555 1.00 87.75 114 ASN A N 1
ATOM 902 C CA . ASN A 1 114 ? -36.884 -0.644 51.048 1.00 87.75 114 ASN A CA 1
ATOM 903 C C . ASN A 1 114 ? -38.288 -1.162 51.380 1.00 87.75 114 ASN A C 1
ATOM 905 O O . ASN A 1 114 ? -38.840 -0.745 52.392 1.00 87.75 114 ASN A O 1
ATOM 909 N N . LYS A 1 115 ? -38.831 -2.121 50.615 1.00 88.44 115 LYS A N 1
ATOM 910 C CA . LYS A 1 115 ? -40.096 -2.793 50.966 1.00 88.44 115 LYS A CA 1
ATOM 911 C C . LYS A 1 115 ? -40.022 -3.476 52.331 1.00 88.44 115 LYS A C 1
ATOM 913 O O . LYS A 1 115 ? -40.957 -3.352 53.110 1.00 88.44 115 LYS A O 1
ATOM 918 N N . VAL A 1 116 ? -38.910 -4.143 52.645 1.00 87.56 116 VAL A N 1
ATOM 919 C CA . VAL A 1 116 ? -38.711 -4.785 53.959 1.00 87.56 116 VAL A CA 1
ATOM 920 C C . VAL A 1 116 ? -38.521 -3.751 55.075 1.00 87.56 116 VAL A C 1
ATOM 922 O O . VAL A 1 116 ? -38.983 -3.957 56.191 1.00 87.56 116 VAL A O 1
ATOM 925 N N . LYS A 1 117 ? -37.868 -2.620 54.783 1.00 82.88 117 LYS A N 1
ATOM 926 C CA . LYS A 1 117 ? -37.661 -1.521 55.744 1.00 82.88 117 LYS A CA 1
ATOM 927 C C . LYS A 1 117 ? -38.914 -0.679 56.013 1.00 82.88 117 LYS A C 1
ATOM 929 O O . LYS A 1 117 ? -38.909 0.088 56.970 1.00 82.88 117 LYS A O 1
ATOM 934 N N . LEU A 1 118 ? -39.967 -0.786 55.201 1.00 79.69 118 LEU A N 1
ATOM 935 C CA . LEU A 1 118 ? -41.245 -0.081 55.383 1.00 79.69 118 LEU A CA 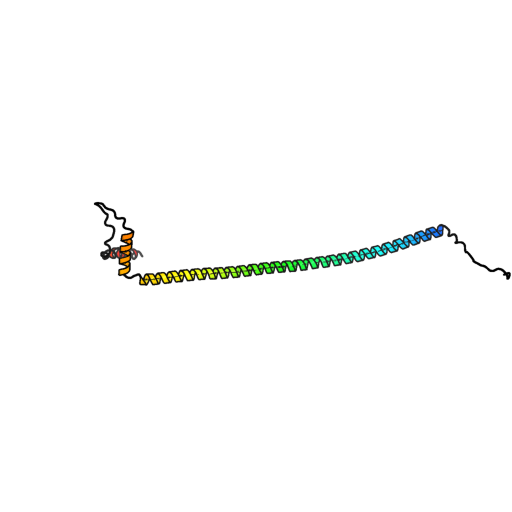1
ATOM 936 C C . LEU A 1 118 ? -42.102 -0.718 56.495 1.00 79.69 118 LEU A C 1
ATOM 938 O O . LEU A 1 118 ? -43.284 -0.996 56.310 1.00 79.69 118 LEU A O 1
ATOM 942 N N . THR A 1 119 ? -41.511 -0.948 57.666 1.00 86.06 119 THR A N 1
ATOM 943 C CA . THR A 1 119 ? -42.242 -1.294 58.887 1.00 86.06 119 THR A CA 1
ATOM 944 C C . THR A 1 119 ? -42.523 -0.019 59.687 1.00 86.06 119 THR A C 1
ATOM 946 O O . THR A 1 119 ? -41.667 0.872 59.740 1.00 86.06 119 THR A O 1
ATOM 949 N N . PRO A 1 120 ? -43.708 0.110 60.313 1.00 82.00 120 PRO A N 1
ATOM 950 C CA . PRO A 1 120 ? -44.085 1.327 61.038 1.00 82.00 120 PRO A CA 1
ATOM 951 C C . PRO A 1 120 ? -43.084 1.658 62.157 1.00 82.00 120 PRO A C 1
ATOM 953 O O . PRO A 1 120 ? -42.656 2.801 62.293 1.00 82.00 120 PRO A O 1
ATOM 956 N N . GLU A 1 121 ? -42.607 0.635 62.864 1.00 85.06 121 GLU A N 1
ATOM 957 C CA . GLU A 1 121 ? -41.637 0.743 63.961 1.00 85.06 121 GLU A CA 1
ATOM 958 C C . GLU A 1 121 ? -40.279 1.305 63.499 1.00 85.06 121 GLU A C 1
ATOM 960 O O . GLU A 1 121 ? -39.672 2.147 64.166 1.00 85.06 121 GLU A O 1
ATOM 965 N N . TYR A 1 122 ? -39.790 0.875 62.330 1.00 85.31 122 TYR A N 1
ATOM 966 C CA . TYR A 1 122 ? -38.518 1.353 61.785 1.00 85.31 122 TYR A CA 1
ATOM 967 C C . TYR A 1 122 ? -38.616 2.796 61.280 1.00 85.31 122 TYR A C 1
ATOM 969 O O . TYR A 1 122 ? -37.676 3.577 61.451 1.00 85.31 122 TYR A O 1
ATOM 977 N N . LEU A 1 123 ? -39.755 3.171 60.687 1.00 85.81 123 LEU A N 1
ATOM 978 C CA . LEU A 1 123 ? -40.012 4.541 60.241 1.00 85.81 123 LEU A CA 1
ATOM 979 C C . LEU A 1 123 ? -40.081 5.516 61.419 1.00 85.81 123 LEU A C 1
ATOM 981 O O . LEU A 1 123 ? -39.514 6.606 61.332 1.00 85.81 123 LEU A O 1
ATOM 985 N N . GLU A 1 124 ? -40.710 5.123 62.528 1.00 85.56 124 GLU A N 1
ATOM 986 C CA . GLU A 1 124 ? -40.734 5.915 63.760 1.00 85.56 124 GLU A CA 1
ATOM 987 C C . GLU A 1 124 ? -39.330 6.100 64.343 1.00 85.56 124 GLU A C 1
ATOM 989 O O . GLU A 1 124 ? -38.916 7.234 64.595 1.00 85.56 124 GLU A O 1
ATOM 994 N N . LEU A 1 125 ? -38.548 5.020 64.467 1.00 87.19 125 LEU A N 1
ATOM 995 C CA . LEU A 1 125 ? -37.154 5.096 64.921 1.00 87.19 125 LEU A CA 1
ATOM 996 C C . LEU A 1 125 ? -36.339 6.045 64.030 1.00 87.19 125 LEU A C 1
ATOM 998 O O . LEU A 1 125 ? -35.636 6.929 64.529 1.00 87.19 125 LEU A O 1
ATOM 1002 N N . MET A 1 126 ? -36.457 5.907 62.707 1.00 87.38 126 MET A N 1
ATOM 1003 C CA . MET A 1 126 ? -35.765 6.769 61.748 1.00 87.38 126 MET A CA 1
ATOM 1004 C C . MET A 1 126 ? -36.219 8.230 61.836 1.00 87.38 126 MET A C 1
ATOM 1006 O O . MET A 1 126 ? -35.371 9.121 61.774 1.00 87.38 126 MET A O 1
ATOM 1010 N N . LYS A 1 127 ? -37.517 8.490 62.038 1.00 85.44 127 LYS A N 1
ATOM 1011 C CA . LYS A 1 127 ? -38.068 9.834 62.262 1.00 85.44 127 LYS A CA 1
ATOM 1012 C C . LYS A 1 127 ? -37.445 10.472 63.501 1.00 85.44 127 LYS A C 1
ATOM 1014 O O . LYS A 1 127 ? -36.908 11.574 63.404 1.00 85.44 127 LYS A O 1
ATOM 1019 N N . TYR A 1 128 ? -37.446 9.781 64.640 1.00 87.00 128 TYR A N 1
ATOM 1020 C CA . TYR A 1 128 ? -36.845 10.303 65.871 1.00 87.00 128 TYR A CA 1
ATOM 1021 C C . TYR A 1 128 ? -35.342 10.538 65.725 1.00 87.00 128 TYR A C 1
ATOM 1023 O O . TYR A 1 128 ? -34.836 11.578 66.145 1.00 87.00 128 TYR A O 1
ATOM 1031 N N . LYS A 1 129 ? -34.627 9.625 65.059 1.00 88.81 129 LYS A N 1
ATOM 1032 C CA . LYS A 1 129 ? -33.194 9.778 64.783 1.00 88.81 129 LYS A CA 1
ATOM 1033 C C . LYS A 1 129 ? -32.899 10.990 63.893 1.00 88.81 129 LYS A C 1
ATOM 1035 O O . LYS A 1 129 ? -31.945 11.718 64.157 1.00 88.81 129 LYS A O 1
ATOM 1040 N N . ALA A 1 130 ? -33.711 11.224 62.861 1.00 86.44 130 ALA A N 1
ATOM 1041 C CA . ALA A 1 130 ? -33.571 12.377 61.973 1.00 86.44 130 ALA A CA 1
ATOM 1042 C C . ALA A 1 130 ? -33.878 13.699 62.692 1.00 86.44 130 ALA A C 1
ATOM 1044 O O . ALA A 1 130 ? -33.156 14.676 62.497 1.00 86.44 130 ALA A O 1
ATOM 1045 N N . ILE A 1 131 ? -34.904 13.714 63.552 1.00 84.12 131 ILE A N 1
ATOM 1046 C CA . ILE A 1 131 ? -35.228 14.865 64.404 1.00 84.12 131 ILE A CA 1
ATOM 1047 C C . ILE A 1 131 ? -34.054 15.167 65.338 1.00 84.12 131 ILE A C 1
ATOM 1049 O O . ILE A 1 131 ? -33.594 16.301 65.356 1.00 84.12 131 ILE A O 1
ATOM 1053 N N . ALA A 1 132 ? -33.512 14.164 66.035 1.00 83.81 132 ALA A N 1
ATOM 1054 C CA . ALA A 1 132 ? -32.391 14.342 66.959 1.00 83.81 132 ALA A CA 1
ATOM 1055 C C . ALA A 1 132 ? -31.106 14.846 66.273 1.00 83.81 132 ALA A C 1
ATOM 1057 O O . ALA A 1 132 ? -30.352 15.616 66.861 1.00 83.81 132 ALA A O 1
ATOM 1058 N N . ALA A 1 133 ? -30.849 14.427 65.030 1.00 84.94 133 ALA A N 1
ATOM 1059 C CA . ALA A 1 133 ? -29.669 14.852 64.277 1.00 84.94 133 ALA A CA 1
ATOM 1060 C C . ALA A 1 133 ? -29.799 16.270 63.689 1.00 84.94 133 ALA A C 1
ATOM 1062 O O . ALA A 1 133 ? -28.810 16.996 63.621 1.00 84.94 133 ALA A O 1
ATOM 1063 N N . ASN A 1 134 ? -31.002 16.666 63.255 1.00 79.25 134 ASN A N 1
ATOM 1064 C CA . ASN A 1 134 ? -31.254 17.983 62.658 1.00 79.25 134 ASN A CA 1
ATOM 1065 C C . ASN A 1 134 ? -31.716 19.044 63.665 1.00 79.25 134 ASN A C 1
ATOM 1067 O O . ASN A 1 134 ? -31.742 20.229 63.325 1.00 79.25 134 ASN A O 1
ATOM 1071 N N . SER A 1 135 ? -32.085 18.665 64.890 1.00 73.50 135 SER A N 1
ATOM 1072 C CA . SER A 1 135 ? -32.498 19.622 65.909 1.00 73.50 135 SER A CA 1
ATOM 1073 C C . SER A 1 135 ? -31.298 20.434 66.393 1.00 73.50 135 SER A C 1
ATOM 1075 O O . SER A 1 135 ? -30.551 20.015 67.278 1.00 73.50 135 SER A O 1
ATOM 1077 N N . LYS A 1 136 ? -31.133 21.639 65.842 1.00 70.00 136 LYS A N 1
ATOM 1078 C CA . LYS A 1 136 ? -30.428 22.713 66.543 1.00 70.00 136 LYS A CA 1
ATOM 1079 C C . LYS A 1 136 ? -31.312 23.115 67.717 1.00 70.00 136 LYS A C 1
ATOM 1081 O O . LYS A 1 136 ? -32.439 23.561 67.525 1.00 70.00 136 LYS A O 1
ATOM 1086 N N . ILE A 1 137 ? -30.829 22.874 68.928 1.00 65.75 137 ILE A N 1
ATOM 1087 C CA . ILE A 1 137 ? -31.565 23.188 70.149 1.00 65.75 137 ILE A CA 1
ATOM 1088 C C . ILE A 1 137 ? -31.521 24.710 70.319 1.00 65.75 137 ILE A C 1
ATOM 1090 O O . ILE A 1 137 ? -30.475 25.271 70.643 1.00 65.75 137 ILE A O 1
ATOM 1094 N N . TYR A 1 138 ? -32.636 25.382 70.036 1.00 59.56 138 TYR A N 1
ATOM 1095 C CA . TYR A 1 138 ? -32.800 26.816 70.266 1.00 59.56 138 TYR A CA 1
ATOM 1096 C C . TYR A 1 138 ? -33.487 27.020 71.622 1.00 59.56 138 TYR A C 1
ATOM 1098 O O . TYR A 1 138 ? -34.572 26.491 71.848 1.00 59.56 138 TYR A O 1
ATOM 1106 N N . PHE A 1 139 ? -32.850 27.767 72.527 1.00 59.19 139 PHE A N 1
ATOM 1107 C CA . PHE A 1 139 ? -33.383 28.096 73.853 1.00 59.19 139 PHE A CA 1
ATOM 1108 C C . PHE A 1 139 ? -33.926 29.535 73.851 1.00 59.19 139 PHE A C 1
ATOM 1110 O O . PHE A 1 139 ? -33.197 30.460 73.496 1.00 59.19 139 PHE A O 1
ATOM 1117 N N . GLY A 1 140 ? -35.188 29.735 74.243 1.00 63.59 140 GLY A N 1
ATOM 1118 C CA . GLY A 1 140 ? -35.839 31.049 74.324 1.00 63.59 140 GLY A CA 1
ATOM 1119 C C . GLY A 1 140 ? -37.323 30.934 74.696 1.00 63.59 140 GLY A C 1
ATOM 1120 O O . GLY A 1 140 ? -37.887 29.848 74.606 1.00 63.59 140 GLY A O 1
ATOM 1121 N N . ASN A 1 141 ? -37.949 32.034 75.130 1.00 64.62 141 ASN A N 1
ATOM 1122 C CA . ASN A 1 141 ? -39.329 32.024 75.645 1.00 64.62 141 ASN A CA 1
ATOM 1123 C C . ASN A 1 141 ? -40.417 31.865 74.562 1.00 64.62 141 ASN A C 1
ATOM 1125 O O . ASN A 1 141 ? -41.530 31.491 74.911 1.00 64.62 141 ASN A O 1
ATOM 1129 N N . ASP A 1 142 ? -40.092 32.076 73.280 1.00 61.53 142 ASP A N 1
ATOM 1130 C CA . ASP A 1 142 ? -41.015 31.922 72.147 1.00 61.53 142 ASP A CA 1
ATOM 1131 C C . ASP A 1 142 ? -40.396 31.014 71.070 1.00 61.53 142 ASP A C 1
ATOM 1133 O O . ASP A 1 142 ? -39.743 31.473 70.129 1.00 61.53 142 ASP A O 1
ATOM 1137 N N . ILE A 1 143 ? -40.557 29.697 71.228 1.00 61.00 143 ILE A N 1
ATOM 1138 C CA . ILE A 1 143 ? -40.104 28.695 70.250 1.00 61.00 143 ILE A CA 1
ATOM 1139 C C . ILE A 1 143 ? -41.288 28.335 69.335 1.00 61.00 143 ILE A C 1
ATOM 1141 O O . ILE A 1 143 ? -42.320 27.887 69.838 1.00 61.00 143 ILE A O 1
ATOM 1145 N N . PRO A 1 144 ? -41.168 28.467 67.999 1.00 64.19 144 PRO A N 1
ATOM 1146 C CA . PRO A 1 144 ? -42.194 27.993 67.074 1.00 64.19 144 PRO A CA 1
ATOM 1147 C C . PRO A 1 144 ? -42.401 26.478 67.231 1.00 64.19 144 PRO A C 1
ATOM 1149 O O . PRO A 1 144 ? -41.445 25.711 67.107 1.00 64.19 144 PRO A O 1
ATOM 1152 N N . HIS A 1 145 ? -43.639 26.035 67.482 1.00 61.28 145 HIS A N 1
ATOM 1153 C CA . HIS A 1 145 ? -44.010 24.614 67.541 1.00 61.28 145 HIS A CA 1
ATOM 1154 C C . HIS A 1 145 ? -43.771 23.946 66.178 1.00 61.28 145 HIS A C 1
ATOM 1156 O O . HIS A 1 145 ? -44.640 23.914 65.308 1.00 61.28 145 HIS A O 1
ATOM 1162 N N . MET A 1 146 ? -42.568 23.422 65.959 1.00 60.50 146 MET A N 1
ATOM 1163 C CA . MET A 1 146 ? -42.217 22.771 64.706 1.00 60.50 146 MET A CA 1
ATOM 1164 C C . MET A 1 146 ? -42.768 21.336 64.697 1.00 60.50 146 MET A C 1
ATOM 1166 O O . MET A 1 146 ? -42.163 20.434 65.264 1.00 60.50 146 MET A O 1
ATOM 1170 N N . PHE A 1 147 ? -43.941 21.157 64.077 1.00 58.78 147 PHE A N 1
ATOM 1171 C CA . PHE A 1 147 ? -44.436 19.940 63.403 1.00 58.78 147 PHE A CA 1
ATOM 1172 C C . PHE A 1 147 ? -44.029 18.569 63.990 1.00 58.78 147 PHE A C 1
ATOM 1174 O O . PHE A 1 147 ? -43.608 17.664 63.268 1.00 58.78 147 PHE A O 1
ATOM 1181 N N . VAL A 1 148 ? -44.202 18.375 65.297 1.00 56.03 148 VAL A N 1
ATOM 1182 C CA . VAL A 1 148 ? -44.129 17.042 65.925 1.00 56.03 148 VAL A CA 1
ATOM 1183 C C . VAL A 1 148 ? -45.506 16.377 66.063 1.00 56.03 148 VAL A C 1
ATOM 1185 O O . VAL A 1 148 ? -45.568 15.148 66.042 1.00 56.03 148 VAL A O 1
ATOM 1188 N N . ASP A 1 149 ? -46.597 17.154 66.021 1.00 51.06 149 ASP A N 1
ATOM 1189 C CA . ASP A 1 149 ? -47.987 16.671 66.053 1.00 51.06 149 ASP A CA 1
ATOM 1190 C C . ASP A 1 149 ? -48.669 16.764 64.678 1.00 51.06 149 ASP A C 1
ATOM 1192 O O . ASP A 1 149 ? -49.413 17.690 64.367 1.00 51.06 149 ASP A O 1
ATOM 1196 N N . SER A 1 150 ? -48.431 15.777 63.818 1.00 50.44 150 SER A N 1
ATOM 1197 C CA . SER A 1 150 ? -49.304 15.510 62.660 1.00 50.44 150 SER A CA 1
ATOM 1198 C C . SER A 1 150 ? -49.469 14.005 62.428 1.00 50.44 150 SER A C 1
ATOM 1200 O O . SER A 1 150 ? -49.545 13.522 61.306 1.00 50.44 150 SER A O 1
ATOM 1202 N N . ALA A 1 151 ? -49.505 13.232 63.515 1.00 46.75 151 ALA A N 1
ATOM 1203 C CA . ALA A 1 151 ? -49.833 11.805 63.479 1.00 46.75 151 ALA A CA 1
ATOM 1204 C C . ALA A 1 151 ? -51.286 11.521 63.919 1.00 46.75 151 ALA A C 1
ATOM 1206 O O . ALA A 1 151 ? -51.619 10.384 64.228 1.00 46.75 151 ALA A O 1
ATOM 1207 N N . GLY A 1 152 ? -52.163 12.538 63.949 1.00 48.59 152 GLY A N 1
ATOM 1208 C CA . GLY A 1 152 ? -53.528 12.385 64.473 1.00 48.59 152 GLY A CA 1
ATOM 1209 C C . GLY A 1 152 ? -54.593 13.360 63.959 1.00 48.59 152 GLY A C 1
ATOM 1210 O O . GLY A 1 152 ? -55.618 13.511 64.614 1.00 48.59 152 GLY A O 1
ATOM 1211 N N . SER A 1 153 ? -54.402 14.036 62.819 1.00 42.00 153 SER A N 1
ATOM 1212 C CA . SER A 1 153 ? -55.472 14.853 62.216 1.00 42.00 153 SER A CA 1
ATOM 1213 C C . SER A 1 153 ? -55.359 14.914 60.691 1.00 42.00 153 SER A C 1
ATOM 1215 O O . SER A 1 153 ? -54.881 15.888 60.117 1.00 42.00 153 SER A O 1
ATOM 1217 N N . SER A 1 154 ? -55.800 13.852 60.019 1.00 40.56 154 SER A N 1
ATOM 1218 C CA . SER A 1 154 ? -56.009 13.824 58.562 1.00 40.56 154 SER A CA 1
ATOM 1219 C C . SER A 1 154 ? -57.456 13.483 58.181 1.00 40.56 154 SER A C 1
ATOM 1221 O O . SER A 1 154 ? -57.722 13.074 57.058 1.00 40.56 154 SER A O 1
ATOM 1223 N N . ILE A 1 155 ? -58.424 13.704 59.082 1.00 44.47 155 ILE A N 1
ATOM 1224 C CA . ILE A 1 155 ? -59.852 13.445 58.804 1.00 44.47 155 ILE A CA 1
ATOM 1225 C C . ILE A 1 155 ? -60.540 14.627 58.075 1.00 44.47 155 ILE A C 1
ATOM 1227 O O . ILE A 1 155 ? -61.677 14.498 57.644 1.00 44.47 155 ILE A O 1
ATOM 1231 N N . LYS A 1 156 ? -59.886 15.781 57.856 1.00 41.66 156 LYS A N 1
ATOM 1232 C CA . LYS A 1 156 ? -60.541 16.958 57.227 1.00 41.66 156 LYS A CA 1
ATOM 1233 C C . LYS A 1 156 ? -59.956 17.472 55.906 1.00 41.66 156 LYS A C 1
ATOM 1235 O O . LYS A 1 156 ? -60.432 18.488 55.415 1.00 41.66 156 LYS A O 1
ATOM 1240 N N . ALA A 1 157 ? -58.985 16.787 55.301 1.00 38.22 157 ALA A N 1
ATOM 1241 C CA . ALA A 1 157 ? -58.412 17.221 54.018 1.00 38.22 157 ALA A CA 1
ATOM 1242 C C . ALA A 1 157 ? -59.007 16.515 52.782 1.00 38.22 157 ALA A C 1
ATOM 1244 O O . ALA A 1 157 ? -58.797 16.987 51.671 1.00 38.22 157 ALA A O 1
ATOM 1245 N N . SER A 1 158 ? -59.782 15.435 52.949 1.00 38.66 158 SER A N 1
ATOM 1246 C CA . SER A 1 158 ? -60.443 14.748 51.827 1.00 38.66 158 SER A CA 1
ATOM 1247 C C . SER A 1 158 ? -61.684 15.483 51.301 1.00 38.66 158 SER A C 1
ATOM 1249 O O . SER A 1 158 ? -62.013 15.345 50.133 1.00 38.66 158 SER A O 1
ATOM 1251 N N . ALA A 1 159 ? -62.334 16.333 52.103 1.00 43.53 159 ALA A N 1
ATOM 1252 C CA . ALA A 1 159 ? -63.578 17.002 51.699 1.00 43.53 159 ALA A CA 1
ATOM 1253 C C . ALA A 1 159 ? -63.394 18.186 50.722 1.00 43.53 159 ALA A C 1
ATOM 1255 O O . ALA A 1 159 ? -64.363 18.631 50.118 1.00 43.53 159 ALA A O 1
ATOM 1256 N N . ALA A 1 160 ? -62.177 18.723 50.569 1.00 44.56 160 ALA A N 1
ATOM 1257 C CA . ALA A 1 160 ? -61.927 19.891 49.714 1.00 44.56 160 ALA A CA 1
ATOM 1258 C C . ALA A 1 160 ? -61.485 19.530 48.283 1.00 44.56 160 ALA A C 1
ATOM 1260 O O . ALA A 1 160 ? -61.523 20.388 47.406 1.00 44.56 160 ALA A O 1
ATOM 1261 N N . MET A 1 161 ? -61.071 18.283 48.038 1.00 44.06 161 MET A N 1
ATOM 1262 C CA . MET A 1 161 ? -60.632 17.828 46.711 1.00 44.06 161 MET A CA 1
ATOM 1263 C C . MET A 1 161 ? -61.774 17.227 45.882 1.00 44.06 161 MET A C 1
ATOM 1265 O O . MET A 1 161 ? -61.727 17.331 44.660 1.00 44.06 161 MET A O 1
ATOM 1269 N N . ASP A 1 162 ? -62.837 16.727 46.521 1.00 45.66 162 ASP A N 1
ATOM 1270 C CA . ASP A 1 162 ? -64.021 16.217 45.813 1.00 45.66 162 ASP A CA 1
ATOM 1271 C C . ASP A 1 162 ? -64.893 17.343 45.214 1.00 45.66 162 ASP A C 1
ATOM 1273 O O . ASP A 1 162 ? -65.433 17.188 44.124 1.00 45.66 162 ASP A O 1
ATOM 1277 N N . ILE A 1 163 ? -64.946 18.530 45.839 1.00 50.53 163 ILE A N 1
ATOM 1278 C CA . ILE A 1 163 ? -65.746 19.671 45.336 1.00 50.53 163 ILE A CA 1
ATOM 1279 C C . ILE A 1 163 ? -65.144 20.281 44.055 1.00 50.53 163 ILE A C 1
ATOM 1281 O O . ILE A 1 163 ? -65.866 20.783 43.196 1.00 50.53 163 ILE A O 1
ATOM 1285 N N . VAL A 1 164 ? -63.818 20.221 43.893 1.00 52.75 164 VAL A N 1
ATOM 1286 C CA . VAL A 1 164 ? -63.137 20.746 42.694 1.00 52.75 164 VAL A CA 1
ATOM 1287 C C . VAL A 1 164 ? -63.231 19.759 41.521 1.00 52.75 164 VAL A C 1
ATOM 1289 O O . VAL A 1 164 ? -63.203 20.180 40.367 1.00 52.75 164 VAL A O 1
ATOM 1292 N N . GLY A 1 165 ? -63.392 18.460 41.800 1.00 45.75 165 GLY A N 1
ATOM 1293 C CA . GLY A 1 165 ? -63.606 17.429 40.781 1.00 45.75 165 GLY A CA 1
ATOM 1294 C C . GLY A 1 165 ? -64.995 17.482 40.138 1.00 45.75 165 GLY A C 1
ATOM 1295 O O . GLY A 1 165 ? -65.099 17.295 38.929 1.00 45.75 165 GLY A O 1
ATOM 1296 N N . GLU A 1 166 ? -66.044 17.799 40.905 1.00 50.47 166 GLU A N 1
ATOM 1297 C CA . GLU A 1 166 ? -67.416 17.910 40.378 1.00 50.47 166 GLU A CA 1
ATOM 1298 C C . GLU A 1 166 ? -67.644 19.181 39.540 1.00 50.47 166 GLU A C 1
ATOM 1300 O O . GLU A 1 166 ? -68.355 19.130 38.543 1.00 50.47 166 GLU A O 1
ATOM 1305 N N . GLN A 1 167 ? -66.986 20.307 39.844 1.00 48.97 167 GLN A N 1
ATOM 1306 C CA . GLN A 1 167 ? -67.155 21.548 39.063 1.00 48.97 167 GLN A CA 1
ATOM 1307 C C . GLN A 1 167 ? -66.447 21.562 37.698 1.00 48.97 167 GLN A C 1
ATOM 1309 O O . GLN A 1 167 ? -66.726 22.437 36.881 1.00 48.97 167 GLN A O 1
ATOM 1314 N N . ILE A 1 168 ? -65.538 20.620 37.434 1.00 50.69 168 ILE A N 1
ATOM 1315 C CA . ILE A 1 168 ? -64.826 20.515 36.147 1.00 50.69 168 ILE A CA 1
ATOM 1316 C C . ILE A 1 168 ? -65.542 19.549 35.182 1.00 50.69 168 ILE A C 1
ATOM 1318 O O . ILE A 1 168 ? -65.268 19.572 33.985 1.00 50.69 168 ILE A O 1
ATOM 1322 N N . LEU A 1 169 ? -66.493 18.745 35.671 1.00 50.44 169 LEU A N 1
ATOM 1323 C CA . LEU A 1 169 ? -67.266 17.788 34.868 1.00 50.44 169 LEU A CA 1
ATOM 1324 C C . LEU A 1 169 ? -68.612 18.335 34.346 1.00 50.44 169 LEU A C 1
ATOM 1326 O O . LEU A 1 169 ? -69.209 17.687 33.497 1.00 50.44 169 LEU A O 1
ATOM 1330 N N . ASP A 1 170 ? -69.046 19.526 34.778 1.00 49.84 170 ASP A N 1
ATOM 1331 C CA . ASP A 1 170 ? -70.301 20.177 34.338 1.00 49.84 170 ASP A CA 1
ATOM 1332 C C . ASP A 1 170 ? -70.093 21.291 33.282 1.00 49.84 170 ASP A C 1
ATOM 1334 O O . ASP A 1 170 ? -70.920 22.191 33.120 1.00 49.84 170 ASP A O 1
ATOM 1338 N N . LEU A 1 171 ? -68.983 21.245 32.541 1.00 50.59 171 LEU A N 1
ATOM 1339 C CA . LEU A 1 171 ? -68.715 22.104 31.379 1.00 50.59 171 LEU A CA 1
ATOM 1340 C C . LEU A 1 171 ? -68.433 21.229 30.146 1.00 50.59 171 LEU A C 1
ATOM 1342 O O . LEU A 1 171 ? -67.310 21.195 29.641 1.00 50.59 171 LEU A O 1
ATOM 1346 N N . ASP A 1 172 ? -69.470 20.510 29.710 1.00 48.38 172 ASP A N 1
ATOM 1347 C CA . ASP A 1 172 ? -69.681 20.150 28.297 1.00 48.38 172 ASP A CA 1
ATOM 1348 C C . ASP A 1 172 ? -70.146 21.388 27.501 1.00 48.38 172 ASP A C 1
ATOM 1350 O O . ASP A 1 172 ? -70.994 22.156 28.024 1.00 48.38 172 ASP A O 1
#

pLDDT: mean 83.23, std 18.3, range [38.22, 98.06]